Protein AF-A0A923UFB6-F1 (afdb_monomer_lite)

Structure (mmCIF, N/CA/C/O backbone):
data_AF-A0A923UFB6-F1
#
_entry.id   AF-A0A923UFB6-F1
#
loop_
_atom_site.group_PDB
_atom_site.id
_atom_site.type_symbol
_atom_site.label_atom_id
_atom_site.label_alt_id
_atom_site.label_comp_id
_atom_site.label_asym_id
_atom_site.label_entity_id
_atom_site.label_seq_id
_atom_site.pdbx_PDB_ins_code
_atom_site.Cartn_x
_atom_site.Cartn_y
_atom_site.Cartn_z
_atom_site.occupancy
_atom_site.B_iso_or_equiv
_atom_site.auth_seq_id
_atom_site.auth_comp_id
_atom_site.auth_asym_id
_atom_site.auth_atom_id
_atom_site.pdbx_PDB_model_num
ATOM 1 N N . MET A 1 1 ? 34.631 -11.929 -32.323 1.00 37.22 1 MET A N 1
ATOM 2 C CA . MET A 1 1 ? 33.811 -12.902 -31.570 1.00 37.22 1 MET A CA 1
ATOM 3 C C . MET A 1 1 ? 33.354 -12.228 -30.286 1.00 37.22 1 MET A C 1
ATOM 5 O O . MET A 1 1 ? 34.173 -12.003 -29.409 1.00 37.22 1 MET A O 1
ATOM 9 N N . SER A 1 2 ? 32.098 -11.780 -30.233 1.00 37.50 2 SER A N 1
ATOM 10 C CA . SER A 1 2 ? 31.518 -11.141 -29.045 1.00 37.50 2 SER A CA 1
ATOM 11 C C . SER A 1 2 ? 30.783 -12.212 -28.245 1.00 37.50 2 SER A C 1
ATOM 13 O O . SER A 1 2 ? 29.898 -12.886 -28.772 1.00 37.50 2 SER A O 1
ATOM 15 N N . ASN A 1 3 ? 31.220 -12.404 -27.004 1.00 39.47 3 ASN A N 1
ATOM 16 C CA . ASN A 1 3 ? 30.698 -13.381 -26.062 1.00 39.47 3 ASN A CA 1
ATOM 17 C C . ASN A 1 3 ? 29.305 -12.913 -25.605 1.00 39.47 3 ASN A C 1
ATOM 19 O O . ASN A 1 3 ? 29.192 -12.045 -24.740 1.00 39.47 3 ASN A O 1
ATOM 23 N N . LYS A 1 4 ? 28.235 -13.423 -26.229 1.00 40.00 4 LYS A N 1
ATOM 24 C CA . LYS A 1 4 ? 26.869 -13.194 -25.746 1.00 40.00 4 LYS A CA 1
ATOM 25 C C . LYS A 1 4 ? 26.674 -14.042 -24.495 1.00 40.00 4 LYS A C 1
ATOM 27 O O . LYS A 1 4 ? 26.630 -15.265 -24.583 1.00 40.00 4 LYS A O 1
ATOM 32 N N . ALA A 1 5 ? 26.575 -13.383 -23.344 1.00 38.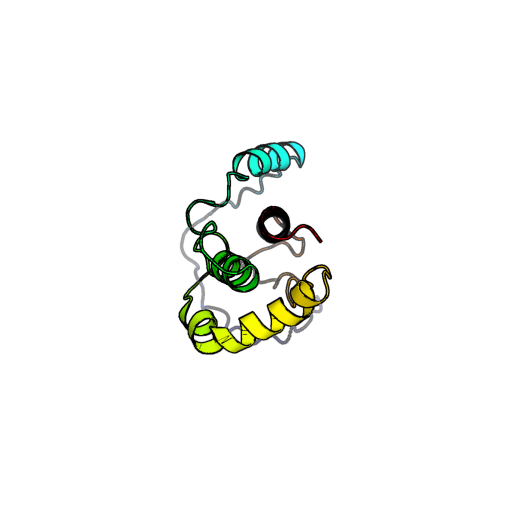78 5 ALA A N 1
ATOM 33 C CA . ALA A 1 5 ? 26.141 -14.015 -22.109 1.00 38.78 5 ALA A CA 1
ATOM 34 C C . ALA A 1 5 ? 24.813 -14.747 -22.365 1.00 38.78 5 ALA A C 1
ATOM 36 O O . ALA A 1 5 ? 23.828 -14.145 -22.796 1.00 38.78 5 ALA A O 1
ATOM 37 N N . SER A 1 6 ? 24.814 -16.060 -22.151 1.00 39.00 6 SER A N 1
ATOM 38 C CA . SER A 1 6 ? 23.633 -16.908 -22.245 1.00 39.00 6 SER A CA 1
ATOM 39 C C . SER A 1 6 ? 22.744 -16.640 -21.033 1.00 39.00 6 SER A C 1
ATOM 41 O O . SER A 1 6 ? 22.925 -17.235 -19.970 1.00 39.00 6 SER A O 1
ATOM 43 N N . TYR A 1 7 ? 21.810 -15.703 -21.163 1.00 44.16 7 TYR A N 1
ATOM 44 C CA . TYR A 1 7 ? 20.783 -15.500 -20.151 1.00 44.16 7 TYR A CA 1
ATOM 45 C C . TYR A 1 7 ? 19.796 -16.674 -20.204 1.00 44.16 7 TYR A C 1
ATOM 47 O O . TYR A 1 7 ? 19.147 -16.907 -21.221 1.00 44.16 7 TYR A O 1
ATOM 55 N N . ILE A 1 8 ? 19.704 -17.429 -19.107 1.00 44.53 8 ILE A N 1
ATOM 56 C CA . ILE A 1 8 ? 18.767 -18.545 -18.929 1.00 44.53 8 ILE A CA 1
ATOM 57 C C . ILE A 1 8 ? 17.381 -17.952 -18.644 1.00 44.53 8 ILE A C 1
ATOM 59 O O . ILE A 1 8 ? 16.979 -17.818 -17.494 1.00 44.53 8 ILE A O 1
ATOM 63 N N . TYR A 1 9 ? 16.650 -17.553 -19.681 1.00 53.56 9 TYR A N 1
ATOM 64 C CA . TYR A 1 9 ? 15.227 -17.240 -19.560 1.00 53.56 9 TYR A CA 1
A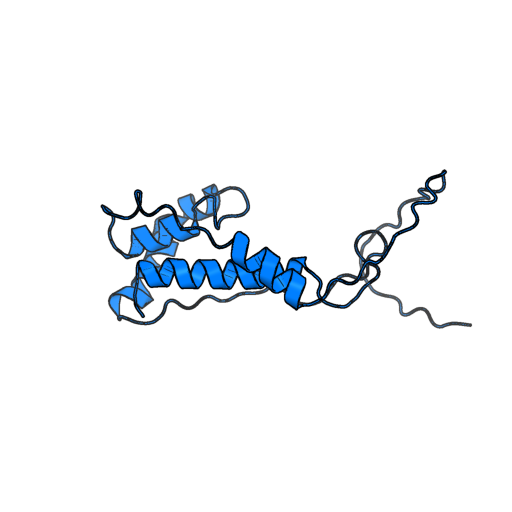TOM 65 C C . TYR A 1 9 ? 14.458 -18.001 -20.635 1.00 53.56 9 TYR A C 1
ATOM 67 O O . TYR A 1 9 ? 14.802 -17.945 -21.812 1.00 53.56 9 TYR A O 1
ATOM 75 N N . GLY A 1 10 ? 13.418 -18.729 -20.223 1.00 43.31 10 GLY A N 1
ATOM 76 C CA . GLY A 1 10 ? 12.574 -19.543 -21.100 1.00 43.31 10 GLY A CA 1
ATOM 77 C C . GLY A 1 10 ? 11.605 -18.704 -21.929 1.00 43.31 10 GLY A C 1
ATOM 78 O O . GLY A 1 10 ? 10.394 -18.847 -21.785 1.00 43.31 10 GLY A O 1
ATOM 79 N N . PHE A 1 11 ? 12.117 -17.804 -22.764 1.00 54.66 11 PHE A N 1
ATOM 80 C CA . PHE A 1 11 ? 11.312 -17.141 -23.780 1.00 54.66 11 PHE A CA 1
ATOM 81 C C . PHE A 1 11 ? 11.560 -17.817 -25.127 1.00 54.66 11 PHE A C 1
ATOM 83 O O . PHE A 1 11 ? 12.706 -18.010 -25.526 1.00 54.66 11 PHE A O 1
ATOM 90 N N . LYS A 1 12 ? 10.488 -18.204 -25.821 1.00 46.91 12 LYS A N 1
ATOM 91 C CA . LYS A 1 12 ? 10.576 -18.639 -27.214 1.00 46.91 12 LYS A CA 1
ATOM 92 C C . LYS A 1 12 ? 10.632 -17.374 -28.061 1.00 46.91 12 LYS A C 1
ATOM 94 O O . LYS A 1 12 ? 9.663 -16.617 -28.060 1.00 46.91 12 LYS A O 1
ATOM 99 N N . ASP A 1 13 ? 11.755 -17.132 -28.730 1.00 50.41 13 ASP A N 1
ATOM 100 C CA . ASP A 1 13 ? 11.857 -16.044 -29.701 1.00 50.41 13 ASP A CA 1
ATOM 101 C C . ASP A 1 13 ? 10.711 -16.178 -30.712 1.00 50.41 13 ASP A C 1
ATOM 103 O O . ASP A 1 13 ? 10.452 -17.261 -31.244 1.00 50.41 13 ASP A O 1
ATOM 107 N N . PHE A 1 14 ? 9.964 -15.095 -30.924 1.00 54.47 14 PHE A N 1
ATOM 108 C CA . PHE A 1 14 ? 8.936 -15.079 -31.956 1.00 54.47 14 PHE A CA 1
ATOM 109 C C . PHE A 1 14 ? 9.619 -15.111 -33.3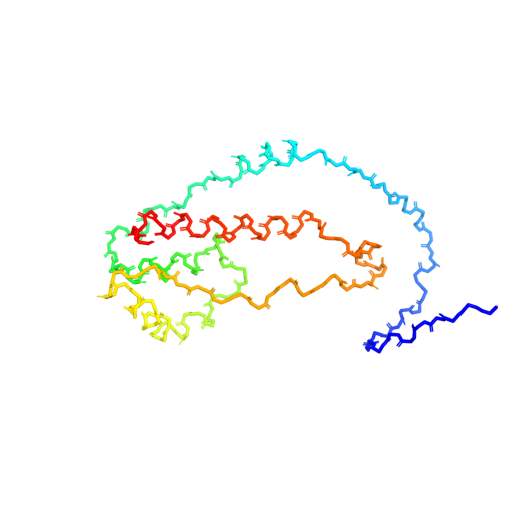24 1.00 54.47 14 PHE A C 1
ATOM 111 O O . PHE A 1 14 ? 10.545 -14.337 -33.573 1.00 54.47 14 PHE A O 1
ATOM 118 N N . GLU A 1 15 ? 9.143 -15.975 -34.218 1.00 51.47 15 GLU A N 1
ATOM 119 C CA . GLU A 1 15 ? 9.527 -15.948 -35.628 1.00 51.47 15 GLU A CA 1
ATOM 120 C C . GLU A 1 15 ? 9.037 -14.626 -36.235 1.00 51.47 15 GLU A C 1
ATOM 122 O O . GLU A 1 15 ? 7.857 -14.444 -36.514 1.00 51.47 15 GLU A O 1
ATOM 127 N N . THR A 1 16 ? 9.967 -13.675 -36.358 1.00 49.88 16 THR A N 1
ATOM 128 C CA . THR A 1 16 ? 9.937 -12.512 -37.259 1.00 49.88 16 THR A CA 1
ATOM 129 C C . THR A 1 16 ? 8.594 -11.775 -37.384 1.00 49.88 16 THR A C 1
ATOM 131 O O . THR A 1 16 ? 7.805 -12.030 -38.288 1.00 49.88 16 THR A O 1
ATOM 134 N N . LEU A 1 17 ? 8.416 -10.710 -36.592 1.00 52.28 17 LEU A N 1
ATOM 135 C CA . LEU A 1 17 ? 7.556 -9.567 -36.955 1.00 52.28 17 LEU A CA 1
ATOM 136 C C . LEU A 1 17 ? 8.277 -8.639 -37.957 1.00 52.28 17 LEU A C 1
ATOM 138 O O . LEU A 1 17 ? 8.260 -7.415 -37.832 1.00 52.28 17 LEU A O 1
ATOM 142 N N . GLU A 1 18 ? 8.949 -9.208 -38.959 1.00 55.50 18 GLU A N 1
ATOM 143 C CA . GLU A 1 18 ? 9.522 -8.428 -40.054 1.00 55.50 18 GLU A CA 1
ATOM 144 C C . GLU A 1 18 ? 8.448 -8.178 -41.115 1.00 55.50 18 GLU A C 1
ATOM 146 O O . GLU A 1 18 ? 8.391 -8.837 -42.145 1.00 55.50 18 GLU A O 1
ATOM 151 N N . SER A 1 19 ? 7.567 -7.206 -40.872 1.00 49.28 19 SER A N 1
ATOM 152 C CA . SER A 1 19 ? 6.994 -6.429 -41.975 1.00 49.28 19 SER A CA 1
ATOM 153 C C . SER A 1 19 ? 6.460 -5.069 -41.505 1.00 49.28 19 SER A C 1
ATOM 155 O O . SER A 1 19 ? 5.423 -4.936 -40.867 1.00 49.28 19 SER A O 1
ATOM 157 N N . ASN A 1 20 ? 7.182 -4.024 -41.915 1.00 46.41 20 ASN A N 1
ATOM 158 C CA . ASN A 1 20 ? 6.648 -2.707 -42.281 1.00 46.41 20 ASN A CA 1
ATOM 159 C C . ASN A 1 20 ? 6.190 -1.689 -41.224 1.00 46.41 20 ASN A C 1
ATOM 161 O O . ASN A 1 20 ? 5.582 -0.692 -41.611 1.00 46.41 20 ASN A O 1
ATOM 165 N N . SER A 1 21 ? 6.577 -1.777 -39.952 1.00 48.75 21 SER A N 1
ATOM 166 C CA . SER A 1 21 ? 6.477 -0.602 -39.068 1.00 48.75 21 SER A CA 1
ATOM 167 C C . SER A 1 21 ? 7.860 -0.066 -38.711 1.00 48.75 21 SER A C 1
ATOM 169 O O . SER A 1 21 ? 8.495 -0.516 -37.761 1.00 48.75 21 SER A O 1
ATOM 171 N N . LYS A 1 22 ? 8.332 0.946 -39.453 1.00 49.81 22 LYS A N 1
ATOM 172 C CA . LYS A 1 22 ? 9.403 1.847 -38.988 1.00 49.81 22 LYS A CA 1
ATOM 173 C C . LYS A 1 22 ? 8.860 2.699 -37.836 1.00 49.81 22 LYS A C 1
ATOM 175 O O . LYS A 1 22 ? 8.690 3.910 -37.971 1.00 49.81 22 LYS A O 1
ATOM 180 N N . THR A 1 23 ? 8.524 2.076 -36.713 1.00 52.91 23 THR A N 1
ATOM 181 C CA . THR A 1 23 ? 8.083 2.783 -35.515 1.00 52.91 23 THR A CA 1
ATOM 182 C C . THR A 1 23 ? 9.327 3.404 -34.908 1.00 52.91 23 THR A C 1
ATOM 184 O O . THR A 1 23 ? 10.111 2.749 -34.228 1.00 52.91 23 THR A O 1
ATOM 187 N N . LYS A 1 24 ? 9.576 4.673 -35.228 1.00 52.16 24 LYS A N 1
ATOM 188 C CA . LYS A 1 24 ? 10.674 5.423 -34.628 1.00 52.16 24 LYS A CA 1
ATOM 189 C C . LYS A 1 24 ? 10.304 5.648 -33.161 1.00 52.16 24 LYS A C 1
ATOM 191 O O . LYS A 1 24 ? 9.473 6.504 -32.869 1.00 52.16 24 LYS A O 1
ATOM 196 N N . ILE A 1 25 ? 10.861 4.847 -32.254 1.00 55.78 25 ILE A N 1
ATOM 197 C CA . ILE A 1 25 ? 10.669 5.029 -30.813 1.00 55.78 25 ILE A CA 1
ATOM 198 C C . ILE A 1 25 ? 11.330 6.361 -30.440 1.00 55.78 25 ILE A C 1
ATOM 200 O O . ILE A 1 25 ? 12.548 6.516 -30.516 1.00 55.78 25 ILE A O 1
ATOM 204 N N . ILE A 1 26 ? 10.519 7.367 -30.109 1.00 59.38 26 ILE A N 1
ATOM 205 C CA . ILE A 1 26 ? 11.006 8.677 -29.670 1.00 59.38 26 ILE A CA 1
ATOM 206 C C . ILE A 1 26 ? 11.120 8.637 -28.148 1.00 59.38 26 ILE A C 1
ATOM 208 O O . ILE A 1 26 ? 10.122 8.758 -27.437 1.00 59.38 26 ILE A O 1
ATOM 212 N N . TYR A 1 27 ? 12.344 8.508 -27.642 1.00 59.03 27 TYR A N 1
ATOM 213 C CA . TYR A 1 27 ? 12.620 8.685 -26.220 1.00 59.03 27 TYR A CA 1
ATOM 214 C C . TYR A 1 27 ? 12.541 10.171 -25.876 1.00 59.03 27 TYR A C 1
ATOM 216 O O . TYR A 1 27 ? 13.384 10.969 -26.282 1.00 59.03 27 TYR A O 1
ATOM 224 N N . LYS A 1 28 ? 11.507 10.557 -25.127 1.00 67.69 28 LYS A N 1
ATOM 225 C CA . LYS A 1 28 ? 11.375 11.909 -24.582 1.00 67.69 28 LYS A CA 1
ATOM 226 C C . LYS A 1 28 ? 11.662 11.867 -23.091 1.00 67.69 28 LYS A C 1
ATOM 228 O O . LYS A 1 28 ? 10.851 11.362 -22.319 1.00 67.69 28 LYS A O 1
ATOM 233 N N . SER A 1 29 ? 12.798 12.420 -22.682 1.00 67.75 29 SER A N 1
ATOM 234 C CA . SER A 1 29 ? 13.057 12.661 -21.267 1.00 67.75 29 SER A CA 1
ATOM 235 C C . SER A 1 29 ? 12.126 13.768 -20.764 1.00 67.75 29 SER A C 1
ATOM 237 O O . SER A 1 29 ? 11.886 14.781 -21.428 1.00 67.75 29 SER A O 1
ATOM 239 N N . ILE A 1 30 ? 11.546 13.554 -19.588 1.00 73.69 30 ILE A N 1
ATOM 240 C CA . ILE A 1 30 ? 10.764 14.561 -18.872 1.00 73.69 30 ILE A CA 1
ATOM 241 C C . ILE A 1 30 ? 11.537 14.966 -17.625 1.00 73.69 30 ILE A C 1
ATOM 243 O O . ILE A 1 30 ? 12.135 14.122 -16.960 1.00 73.69 30 ILE A O 1
ATOM 247 N N . SER A 1 31 ? 11.543 16.260 -17.307 1.00 81.06 31 SER A N 1
ATOM 248 C CA . SER A 1 31 ? 12.170 16.726 -16.074 1.00 81.06 31 SER A CA 1
ATOM 249 C C . SER A 1 31 ? 11.390 16.236 -14.857 1.00 81.06 31 SER A C 1
ATOM 251 O O . SER A 1 31 ? 10.160 16.107 -14.887 1.00 81.06 31 SER A O 1
ATOM 253 N N . PHE A 1 32 ? 12.104 16.019 -13.756 1.00 77.75 32 PHE A N 1
ATOM 254 C CA . PHE A 1 32 ? 11.500 15.587 -12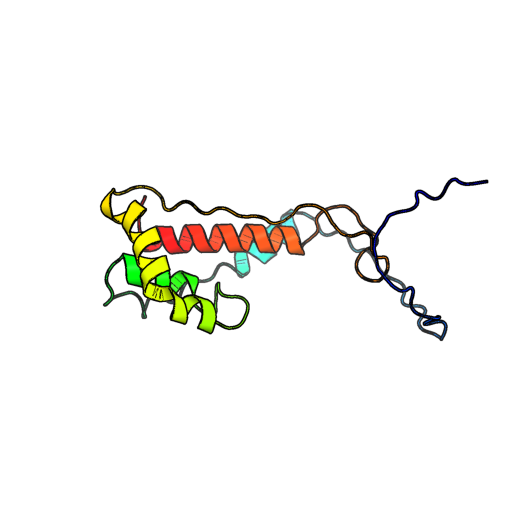.500 1.00 77.75 32 PHE A CA 1
ATOM 255 C C . PHE A 1 32 ? 10.449 16.585 -11.984 1.00 77.75 32 PHE A C 1
ATOM 257 O O . PHE A 1 32 ? 9.418 16.181 -11.455 1.00 77.75 32 PHE A O 1
ATOM 264 N N . ASP A 1 33 ? 10.622 17.887 -12.232 1.00 85.00 33 ASP A N 1
ATOM 265 C CA . ASP A 1 33 ? 9.618 18.900 -11.877 1.00 85.00 33 ASP A CA 1
ATOM 266 C C . ASP A 1 33 ? 8.305 18.738 -12.645 1.00 85.00 33 ASP A C 1
ATOM 268 O O . ASP A 1 33 ? 7.223 18.987 -12.107 1.00 85.00 33 ASP A O 1
ATOM 272 N N . LYS A 1 34 ? 8.371 18.290 -13.903 1.00 81.69 34 LYS A N 1
ATOM 273 C CA . LYS A 1 34 ? 7.171 17.988 -14.685 1.00 81.69 34 LYS A CA 1
ATOM 274 C C . LYS A 1 34 ? 6.453 16.759 -14.129 1.00 81.69 34 LYS A C 1
ATOM 276 O O . LYS A 1 34 ? 5.227 16.771 -14.052 1.00 81.69 34 LYS A O 1
ATOM 281 N N . VAL A 1 35 ? 7.207 15.752 -13.683 1.00 78.00 35 VAL A N 1
ATOM 282 C CA . VAL A 1 35 ? 6.664 14.583 -12.975 1.00 78.00 35 VAL A CA 1
ATOM 283 C C . VAL A 1 35 ? 5.992 15.016 -11.672 1.00 78.00 35 VAL A C 1
ATOM 285 O O . VAL A 1 35 ? 4.819 14.717 -11.483 1.00 78.00 35 VAL A O 1
ATOM 288 N N . LYS A 1 36 ? 6.659 15.812 -10.825 1.00 79.50 36 LYS A N 1
ATOM 289 C CA . LYS A 1 36 ? 6.071 16.346 -9.580 1.00 79.50 36 LYS A CA 1
ATOM 290 C C . LYS A 1 36 ? 4.735 17.048 -9.823 1.00 79.50 36 LYS A C 1
ATOM 292 O O . LYS A 1 36 ? 3.768 16.786 -9.115 1.00 79.50 36 LYS A O 1
ATOM 297 N N . LYS A 1 37 ? 4.661 17.907 -10.846 1.00 81.88 37 LYS A N 1
ATOM 298 C CA . LYS A 1 37 ? 3.425 18.620 -11.213 1.00 81.88 37 LYS A CA 1
ATOM 299 C C . LYS A 1 37 ? 2.303 17.682 -11.663 1.00 81.88 37 LYS A C 1
ATOM 301 O O . LYS A 1 37 ? 1.143 17.974 -11.391 1.00 81.88 37 LYS A O 1
ATOM 306 N N . LEU A 1 38 ? 2.626 16.590 -12.358 1.00 75.62 38 LEU A N 1
ATOM 307 C CA . LEU A 1 38 ? 1.643 15.575 -12.752 1.00 75.62 38 LEU A CA 1
ATOM 308 C C . LEU A 1 38 ? 1.143 14.794 -11.534 1.00 75.62 38 LEU A C 1
ATOM 310 O O . LEU A 1 38 ? -0.063 14.674 -11.349 1.00 75.62 38 LEU A O 1
ATOM 314 N N . LEU A 1 39 ? 2.058 14.346 -10.672 1.00 72.44 39 LEU A N 1
ATOM 315 C CA . LEU A 1 39 ? 1.723 13.584 -9.467 1.00 72.44 39 LEU A CA 1
ATOM 316 C C . LEU A 1 39 ? 0.910 14.402 -8.455 1.00 72.44 39 LEU A C 1
ATOM 318 O O . LEU A 1 39 ? 0.039 13.861 -7.784 1.00 72.44 39 LEU A O 1
ATOM 322 N N . ALA A 1 40 ? 1.149 15.712 -8.357 1.00 72.62 40 ALA A N 1
ATOM 323 C CA . ALA A 1 40 ? 0.372 16.590 -7.482 1.00 72.62 40 ALA A CA 1
ATOM 324 C C . ALA A 1 40 ? -1.115 16.676 -7.879 1.00 72.62 40 ALA A C 1
ATOM 326 O O . ALA A 1 40 ? -1.955 16.943 -7.027 1.00 72.62 40 ALA A O 1
ATOM 327 N N . LYS A 1 41 ? -1.453 16.439 -9.156 1.00 67.19 41 LYS A N 1
ATOM 328 C CA . LYS A 1 41 ? -2.837 16.493 -9.656 1.00 67.19 41 LYS A CA 1
ATOM 329 C C . LYS A 1 41 ? -3.621 15.200 -9.444 1.00 67.19 41 LYS A C 1
ATOM 331 O O . LYS A 1 41 ? -4.842 15.240 -9.486 1.00 67.19 41 LYS A O 1
ATOM 336 N N . THR A 1 42 ? -2.943 14.071 -9.251 1.00 62.53 42 THR A N 1
ATOM 337 C CA . THR A 1 42 ? -3.580 12.749 -9.109 1.00 62.53 42 THR A CA 1
ATOM 338 C C . THR A 1 42 ? -3.808 12.347 -7.650 1.00 62.53 42 THR A C 1
ATOM 340 O O . THR A 1 42 ? -4.418 11.316 -7.382 1.00 62.53 42 THR A O 1
ATOM 343 N N . CYS A 1 43 ? -3.350 13.161 -6.695 1.00 52.41 43 CYS A N 1
ATOM 344 C CA . CYS A 1 43 ? -3.630 13.006 -5.271 1.00 52.41 43 CYS A CA 1
ATOM 345 C C . CYS A 1 43 ? -4.991 13.622 -4.912 1.00 52.41 43 CYS A C 1
ATOM 347 O O . CYS A 1 43 ? -5.048 14.657 -4.254 1.00 52.41 43 CYS A O 1
ATOM 349 N N . THR A 1 44 ? -6.091 13.000 -5.326 1.00 53.81 44 THR A N 1
ATOM 350 C CA . THR A 1 44 ? -7.426 13.383 -4.844 1.00 53.81 44 THR A CA 1
ATOM 351 C C . THR A 1 44 ? -8.056 12.257 -4.044 1.00 53.81 44 THR A C 1
ATOM 353 O O . THR A 1 44 ? -8.292 11.186 -4.582 1.00 53.81 44 THR A O 1
ATOM 356 N N . TYR A 1 45 ? -8.256 12.582 -2.763 1.00 56.28 45 TYR A N 1
ATOM 357 C CA . TYR A 1 45 ? -9.217 12.093 -1.772 1.00 56.28 45 TYR A CA 1
ATOM 358 C C . TYR A 1 45 ? -9.725 10.650 -1.893 1.00 56.28 45 TYR A C 1
ATOM 360 O O . TYR A 1 45 ? -10.509 10.324 -2.780 1.00 56.28 45 TYR A O 1
ATOM 368 N N . VAL A 1 46 ? -9.396 9.849 -0.878 1.00 57.47 46 VAL A N 1
ATOM 369 C CA . VAL A 1 46 ? -10.119 8.612 -0.578 1.00 57.47 46 VAL A CA 1
ATOM 370 C C . VAL A 1 46 ? -11.550 8.971 -0.211 1.00 57.47 46 VAL A C 1
ATOM 372 O O . VAL A 1 46 ? -11.777 9.806 0.665 1.00 57.47 46 VAL A O 1
ATOM 375 N N . ASN A 1 47 ? -12.514 8.352 -0.888 1.00 57.19 47 ASN A N 1
ATOM 376 C CA . ASN A 1 47 ? -13.929 8.607 -0.659 1.00 57.19 47 ASN A CA 1
ATOM 377 C C . ASN A 1 47 ? -14.325 8.161 0.765 1.00 57.19 47 ASN A C 1
ATOM 379 O O . ASN A 1 47 ? -14.507 6.975 1.044 1.00 57.19 47 ASN A O 1
ATOM 383 N N . SER A 1 48 ? -14.388 9.124 1.689 1.00 54.56 48 SER A N 1
ATOM 384 C CA . SER A 1 48 ? -14.505 8.897 3.133 1.00 54.56 48 SER A CA 1
ATOM 385 C C . SER A 1 48 ? -15.897 8.444 3.576 1.00 54.56 48 SER A C 1
ATOM 387 O O . SER A 1 48 ? -16.051 7.939 4.687 1.00 54.56 48 SER A O 1
ATOM 389 N N . GLU A 1 49 ? -16.910 8.584 2.718 1.00 56.09 49 GLU A N 1
ATOM 390 C CA . GLU A 1 49 ? -18.315 8.346 3.068 1.00 56.09 49 GLU A CA 1
ATOM 391 C C . GLU A 1 49 ? -18.597 6.894 3.497 1.00 56.09 49 GLU A C 1
ATOM 393 O O . GLU A 1 49 ? -19.417 6.661 4.386 1.00 56.09 49 GLU A O 1
ATOM 398 N N . LEU A 1 50 ? -17.854 5.919 2.959 1.00 51.94 50 LEU A N 1
ATOM 399 C CA . LEU A 1 50 ? -17.993 4.497 3.307 1.00 51.94 50 LEU A CA 1
ATOM 400 C C . LEU A 1 50 ? -17.341 4.113 4.648 1.00 51.94 50 LEU A C 1
ATOM 402 O O . LEU A 1 50 ? -17.598 3.032 5.172 1.00 51.94 50 LEU A O 1
ATOM 406 N N . LEU A 1 51 ? -16.519 4.984 5.242 1.00 58.94 51 LEU A N 1
ATOM 407 C CA . LEU A 1 51 ? -15.682 4.641 6.397 1.00 58.94 51 LEU A CA 1
ATOM 408 C C . LEU A 1 51 ? -16.286 5.068 7.741 1.00 58.94 51 LEU A C 1
ATOM 410 O O . LEU A 1 51 ? -15.708 4.782 8.787 1.00 58.94 51 LEU A O 1
ATOM 414 N N . HIS A 1 52 ? -17.425 5.760 7.782 1.00 56.12 52 HIS A N 1
ATOM 415 C CA . HIS A 1 52 ? -17.898 6.375 9.031 1.00 56.12 52 HIS A CA 1
ATOM 416 C C . HIS A 1 52 ? -18.586 5.414 10.015 1.00 56.12 52 HIS A C 1
ATOM 418 O O . HIS A 1 52 ? -18.603 5.712 11.207 1.00 56.12 52 HIS A O 1
ATOM 424 N N . LYS A 1 53 ? -19.092 4.257 9.564 1.00 58.47 53 LYS A N 1
ATOM 425 C CA . LYS A 1 53 ? -19.905 3.342 10.399 1.00 58.47 53 LYS A CA 1
ATOM 426 C C . LYS A 1 53 ? -19.207 2.054 10.841 1.00 58.47 53 LYS A C 1
ATOM 428 O O . LYS A 1 53 ? -19.759 1.316 11.647 1.00 58.47 53 LYS A O 1
ATOM 433 N N . GLU A 1 54 ? -18.011 1.792 10.332 1.00 69.31 54 GLU A N 1
ATOM 434 C CA . GLU A 1 54 ? -17.320 0.516 10.529 1.00 69.31 54 GLU A CA 1
ATOM 435 C C . GLU A 1 54 ? -16.331 0.544 11.701 1.00 69.31 54 GLU A C 1
ATOM 437 O O . GLU A 1 54 ? -15.854 1.602 12.112 1.00 69.31 54 GLU A O 1
ATOM 442 N N . ILE A 1 55 ? -15.986 -0.625 12.242 1.00 85.69 55 ILE A N 1
ATOM 443 C CA . ILE A 1 55 ? -14.911 -0.754 13.241 1.00 85.69 55 ILE A CA 1
ATOM 444 C C . ILE A 1 55 ? -13.568 -0.450 12.560 1.00 85.69 55 ILE A C 1
ATOM 446 O O . ILE A 1 55 ? -13.387 -0.773 11.387 1.00 85.69 55 ILE A O 1
ATOM 450 N N . LEU A 1 56 ? -12.617 0.157 13.284 1.00 88.88 56 LEU A N 1
ATOM 451 C CA . LEU A 1 56 ? -11.310 0.598 12.770 1.00 88.88 56 LEU A CA 1
ATOM 452 C C . LEU A 1 56 ? -10.639 -0.417 11.827 1.00 88.88 56 LEU A C 1
ATOM 454 O O . LEU A 1 56 ? -10.264 -0.065 10.711 1.00 88.88 56 LEU A O 1
ATOM 458 N N . ASN A 1 57 ? -10.545 -1.683 12.235 1.00 90.31 57 ASN A N 1
ATOM 459 C CA . ASN A 1 57 ? -9.888 -2.722 11.437 1.00 90.31 57 ASN A CA 1
ATOM 460 C C . ASN A 1 57 ? -10.622 -2.974 10.117 1.00 90.31 57 ASN A C 1
ATOM 462 O O . ASN A 1 57 ? -9.993 -3.135 9.073 1.00 90.31 57 ASN A O 1
ATOM 466 N N . ASN A 1 58 ? -11.957 -2.951 10.152 1.00 90.38 58 ASN A N 1
ATOM 467 C CA . ASN A 1 58 ? -12.776 -3.117 8.960 1.00 90.38 58 ASN A CA 1
ATOM 468 C C . ASN A 1 58 ? -12.664 -1.894 8.039 1.00 90.38 58 ASN A C 1
ATOM 470 O O . ASN A 1 58 ? -12.616 -2.067 6.829 1.00 90.38 58 ASN A O 1
ATOM 474 N N . LYS A 1 59 ? -12.505 -0.676 8.577 1.00 90.25 59 LYS A N 1
ATOM 475 C CA . LYS A 1 59 ? -12.197 0.518 7.766 1.00 90.25 59 LYS A CA 1
ATOM 476 C C . LYS A 1 59 ? -10.886 0.358 6.997 1.00 90.25 59 LYS A C 1
ATOM 478 O O . LYS A 1 59 ? -10.849 0.620 5.799 1.00 90.25 59 LYS A O 1
ATOM 483 N N . VAL A 1 60 ? -9.825 -0.087 7.675 1.00 91.81 60 VAL A N 1
ATOM 484 C CA . VAL A 1 60 ? -8.519 -0.322 7.040 1.00 91.81 60 VAL A CA 1
ATOM 485 C C . VAL A 1 60 ? -8.616 -1.434 5.992 1.00 91.81 60 VAL A C 1
ATOM 487 O O . VAL A 1 60 ? -8.121 -1.267 4.882 1.00 91.81 60 VAL A O 1
ATOM 490 N N . PHE A 1 61 ? -9.298 -2.539 6.300 1.00 92.94 61 PHE A N 1
ATOM 491 C CA . PHE A 1 61 ? -9.511 -3.624 5.341 1.00 92.94 61 PHE A CA 1
ATOM 492 C C . PHE A 1 61 ? -10.285 -3.159 4.098 1.00 92.94 61 PHE A C 1
ATOM 494 O O . PHE A 1 61 ? -9.833 -3.380 2.978 1.00 92.94 61 PHE A O 1
ATOM 501 N N . LEU A 1 62 ? -11.411 -2.462 4.283 1.00 90.25 62 LEU A N 1
ATOM 502 C CA . LEU A 1 62 ? -12.226 -1.924 3.189 1.00 90.25 62 LEU A CA 1
ATOM 503 C C . LEU A 1 62 ? -11.451 -0.920 2.328 1.00 90.25 62 LEU A C 1
ATOM 505 O O . LEU A 1 62 ? -11.621 -0.902 1.112 1.00 90.25 62 LEU A O 1
ATOM 509 N N . LEU A 1 63 ? -10.570 -0.122 2.937 1.00 90.12 63 LEU A N 1
ATOM 510 C CA . LEU A 1 63 ? -9.665 0.758 2.206 1.00 90.12 63 LEU A CA 1
ATOM 511 C C . LEU A 1 63 ? -8.717 -0.038 1.296 1.00 90.12 63 LEU A C 1
ATOM 513 O O . LEU A 1 63 ? -8.588 0.300 0.119 1.00 90.12 63 LEU A O 1
ATOM 517 N N . LEU A 1 64 ? -8.090 -1.100 1.816 1.00 90.75 64 LEU A N 1
ATOM 518 C CA . LEU A 1 64 ? -7.144 -1.934 1.062 1.00 90.75 64 LEU A CA 1
ATOM 519 C C . LEU A 1 64 ? -7.792 -2.603 -0.156 1.00 90.75 64 LEU A C 1
ATOM 521 O O . LEU A 1 64 ? -7.145 -2.728 -1.194 1.00 90.75 64 LEU A O 1
ATOM 525 N N . ILE A 1 65 ? -9.061 -3.003 -0.043 1.00 90.94 65 ILE A N 1
ATOM 526 C CA . ILE A 1 65 ? -9.801 -3.656 -1.134 1.00 90.94 65 ILE A CA 1
ATOM 527 C C . ILE A 1 65 ? -10.614 -2.685 -1.998 1.00 90.94 65 ILE A C 1
ATOM 529 O O . ILE A 1 65 ? -11.325 -3.113 -2.906 1.00 90.94 65 ILE A O 1
ATOM 533 N N . SER A 1 66 ? -10.550 -1.383 -1.719 1.00 88.00 66 SER A N 1
ATOM 534 C CA . SER A 1 66 ? -11.244 -0.389 -2.532 1.00 88.00 66 SER A CA 1
ATOM 535 C C . SER A 1 66 ? -10.671 -0.361 -3.950 1.00 88.00 66 SER A C 1
ATOM 537 O O . SER A 1 66 ? -9.476 -0.579 -4.156 1.00 88.00 66 SER A O 1
ATOM 539 N N . SER A 1 67 ? -11.506 -0.025 -4.934 1.00 85.25 67 SER A N 1
ATOM 540 C CA . SER A 1 67 ? -11.107 0.052 -6.349 1.00 85.25 67 SER A CA 1
ATOM 541 C C . SER A 1 67 ? -9.983 1.056 -6.629 1.00 85.25 67 SER A C 1
ATOM 543 O O . SER A 1 67 ? -9.415 1.058 -7.715 1.00 85.25 67 SER A O 1
ATOM 545 N N . GLU A 1 68 ? -9.681 1.943 -5.678 1.00 85.19 68 GLU A N 1
ATOM 546 C CA . GLU A 1 68 ? -8.583 2.901 -5.781 1.00 85.19 68 GLU A CA 1
ATOM 547 C C . GLU A 1 68 ? -7.213 2.261 -5.514 1.00 85.19 68 GLU A C 1
ATOM 549 O O . GLU A 1 68 ? -6.216 2.714 -6.078 1.00 85.19 68 GLU A O 1
ATOM 554 N N . PHE A 1 69 ? -7.153 1.215 -4.682 1.00 87.38 69 PHE A N 1
ATOM 555 C CA . PHE A 1 69 ? -5.907 0.548 -4.286 1.00 87.38 69 PHE A CA 1
ATOM 556 C C . PHE A 1 69 ? -5.800 -0.885 -4.798 1.00 87.38 69 PHE A C 1
ATOM 558 O O . PHE A 1 69 ? -4.707 -1.321 -5.167 1.00 87.38 69 PHE A O 1
ATOM 565 N N . LEU A 1 70 ? -6.916 -1.605 -4.863 1.00 86.62 70 LEU A N 1
ATOM 566 C CA . LEU A 1 70 ? -6.940 -2.966 -5.358 1.00 86.62 70 LEU A CA 1
ATOM 567 C C . LEU A 1 70 ? -6.809 -2.974 -6.884 1.00 86.62 70 LEU A C 1
ATOM 569 O O . LEU A 1 70 ? -7.667 -2.481 -7.613 1.00 86.62 70 LEU A O 1
ATOM 573 N N . SER A 1 71 ? -5.725 -3.580 -7.366 1.00 81.62 71 SER A N 1
ATOM 574 C CA . SER A 1 71 ? -5.539 -3.886 -8.783 1.00 81.62 71 SER A CA 1
ATOM 575 C C . SER A 1 71 ? -5.921 -5.338 -9.038 1.00 81.62 71 SER A C 1
ATOM 577 O O . SER A 1 71 ? -5.176 -6.246 -8.678 1.00 81.62 71 SER A O 1
ATOM 579 N N . GLY A 1 72 ? -7.075 -5.552 -9.666 1.00 83.00 72 GLY A N 1
ATOM 580 C CA . GLY A 1 72 ? -7.581 -6.881 -9.998 1.00 83.00 72 GLY A CA 1
ATOM 581 C C . GLY A 1 72 ? -8.825 -7.260 -9.204 1.00 83.00 72 GLY A C 1
ATOM 582 O O . GLY A 1 72 ? -9.564 -6.403 -8.724 1.00 83.00 72 GLY A O 1
ATOM 583 N N . ALA A 1 73 ? -9.072 -8.560 -9.138 1.00 84.19 73 ALA A N 1
ATOM 584 C CA . ALA A 1 73 ? -10.294 -9.130 -8.604 1.00 84.19 73 ALA A CA 1
ATOM 585 C C . ALA A 1 73 ? -10.181 -9.286 -7.066 1.00 84.19 73 ALA A C 1
ATOM 587 O O . ALA A 1 73 ? -9.140 -9.701 -6.547 1.00 84.19 73 ALA A O 1
ATOM 588 N N . GLY A 1 74 ? -11.202 -8.845 -6.324 1.00 85.44 74 GLY A N 1
ATOM 589 C CA . GLY A 1 74 ? -11.171 -8.723 -4.856 1.00 85.44 74 GLY A CA 1
ATOM 590 C C . GLY A 1 74 ? -11.569 -9.980 -4.092 1.00 85.44 74 GLY A C 1
ATOM 591 O O . GLY A 1 74 ? -11.495 -9.993 -2.865 1.00 85.44 74 GLY A O 1
ATOM 592 N N . GLU A 1 75 ? -11.970 -11.031 -4.802 1.00 91.38 75 GLU A N 1
ATOM 593 C CA . GLU A 1 75 ? -12.504 -12.278 -4.257 1.00 91.38 75 GLU A CA 1
ATOM 594 C C . GLU A 1 75 ? -11.506 -12.903 -3.289 1.00 91.38 75 GLU A C 1
ATOM 596 O O . GLU A 1 75 ? -11.861 -13.184 -2.155 1.00 91.38 75 GLU A O 1
ATOM 601 N N . PHE A 1 76 ? -10.221 -12.978 -3.652 1.00 87.88 76 PHE A N 1
ATOM 602 C CA . PHE A 1 76 ? -9.205 -13.550 -2.764 1.00 87.88 76 PHE A CA 1
ATOM 603 C C . PHE A 1 76 ? -9.099 -12.814 -1.417 1.00 87.88 76 PHE A C 1
ATOM 605 O O . PHE A 1 76 ? -8.955 -13.444 -0.367 1.00 87.88 76 PHE A O 1
ATOM 612 N N . ALA A 1 77 ? -9.162 -11.479 -1.435 1.00 88.44 77 ALA A N 1
ATOM 613 C CA . ALA A 1 77 ? -9.095 -10.676 -0.218 1.00 88.44 77 ALA A CA 1
ATOM 614 C C . ALA A 1 77 ? -10.369 -10.829 0.627 1.00 88.44 77 ALA A C 1
ATOM 616 O O . ALA A 1 77 ? -10.284 -10.882 1.853 1.00 88.44 77 ALA A O 1
ATOM 617 N N . LEU A 1 78 ? -11.531 -10.930 -0.023 1.00 91.12 78 LEU A N 1
ATOM 618 C CA . LEU A 1 78 ? -12.826 -11.138 0.624 1.00 91.12 78 LEU A CA 1
ATOM 619 C C . LEU A 1 78 ? -12.952 -12.542 1.231 1.00 91.12 78 LEU A C 1
ATOM 621 O O . LEU A 1 78 ? -13.358 -12.661 2.385 1.00 91.12 78 LEU A O 1
ATOM 625 N N . ASP A 1 79 ? -12.525 -13.578 0.510 1.00 94.62 79 ASP A N 1
ATOM 626 C CA . ASP A 1 79 ? -12.549 -14.979 0.949 1.00 94.62 79 ASP A CA 1
ATOM 627 C C . ASP A 1 79 ? -11.677 -15.208 2.192 1.00 94.62 79 ASP A C 1
ATOM 629 O O . ASP A 1 79 ? -11.963 -16.068 3.021 1.00 94.62 79 ASP A O 1
ATOM 633 N N . HIS A 1 80 ? -10.629 -14.395 2.357 1.00 94.56 80 HIS A N 1
ATOM 634 C CA . HIS A 1 80 ? -9.709 -14.446 3.495 1.00 94.56 80 HIS A CA 1
ATOM 635 C C . HIS A 1 80 ? -9.877 -13.252 4.446 1.00 94.56 80 HIS A C 1
ATOM 637 O O . HIS A 1 80 ? -8.951 -12.912 5.187 1.00 94.56 80 HIS A O 1
ATOM 643 N N . LYS A 1 81 ? -11.045 -12.595 4.449 1.00 94.25 81 LYS A N 1
ATOM 644 C CA . LYS A 1 81 ? -11.295 -11.373 5.229 1.00 94.25 81 LYS A CA 1
ATOM 645 C C . LYS A 1 81 ? -10.908 -11.506 6.704 1.00 94.25 81 LYS A C 1
ATOM 647 O O . LYS A 1 81 ? -10.207 -10.640 7.223 1.00 94.25 81 LYS A O 1
ATOM 652 N N . ASP A 1 82 ? -11.313 -12.586 7.369 1.00 95.44 82 ASP A N 1
ATOM 653 C CA . ASP A 1 82 ? -11.041 -12.784 8.800 1.00 95.44 82 ASP A CA 1
ATOM 654 C C . ASP A 1 82 ? -9.543 -12.899 9.098 1.00 95.44 82 ASP A C 1
ATOM 656 O O . ASP A 1 82 ? -9.054 -12.372 10.101 1.00 95.44 82 ASP A O 1
ATOM 660 N N . TYR A 1 83 ? -8.792 -13.536 8.194 1.00 96.19 83 TYR A N 1
ATOM 661 C CA . TYR A 1 83 ? -7.339 -13.599 8.287 1.00 96.19 83 TYR A CA 1
ATOM 662 C C . TYR A 1 83 ? -6.734 -12.192 8.224 1.00 96.19 83 TYR A C 1
ATOM 664 O O . TYR A 1 83 ? -5.947 -11.829 9.099 1.00 96.19 83 TYR A O 1
ATOM 672 N N . TRP A 1 84 ? -7.137 -11.376 7.245 1.00 95.19 84 TRP A N 1
ATOM 673 C CA . TRP A 1 84 ? -6.627 -10.011 7.089 1.00 95.19 84 TRP A CA 1
ATOM 674 C C . TRP A 1 84 ? -7.006 -9.104 8.257 1.00 95.19 84 TRP A C 1
ATOM 676 O O . TRP A 1 84 ? -6.154 -8.376 8.766 1.00 95.19 84 TRP A O 1
ATOM 686 N N . LEU A 1 85 ? -8.250 -9.187 8.732 1.00 95.56 85 LEU A N 1
ATOM 687 C CA . LEU A 1 85 ? -8.699 -8.437 9.902 1.00 95.56 85 LEU A CA 1
ATOM 688 C C . LEU A 1 85 ? -7.881 -8.786 11.143 1.00 95.56 85 LEU A C 1
ATOM 690 O O . LEU A 1 85 ? -7.530 -7.877 11.887 1.00 95.56 85 LEU A O 1
ATOM 694 N N . LYS A 1 86 ? -7.517 -10.059 11.340 1.00 96.50 86 LYS A N 1
ATOM 695 C CA . LYS A 1 86 ? -6.646 -10.480 12.445 1.00 96.50 86 LYS A CA 1
ATOM 696 C C . LYS A 1 86 ? -5.231 -9.902 12.333 1.00 96.50 86 LYS A C 1
ATOM 698 O O . LYS A 1 86 ? -4.657 -9.516 13.349 1.00 96.50 86 LYS A O 1
ATOM 703 N N . GLN A 1 87 ? -4.668 -9.822 11.123 1.00 96.69 87 GLN A N 1
ATOM 704 C CA . GLN A 1 87 ? -3.358 -9.188 10.915 1.00 96.69 87 GLN A CA 1
ATOM 705 C C . GLN A 1 87 ? -3.412 -7.686 11.211 1.00 96.69 87 GLN A C 1
ATOM 707 O O . GLN A 1 87 ? 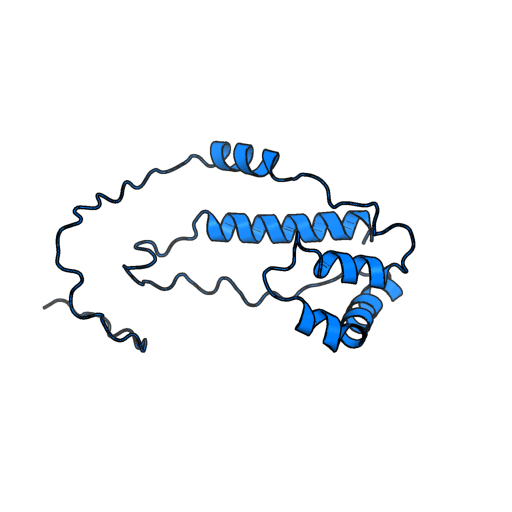-2.537 -7.166 11.894 1.00 96.69 87 GLN A O 1
ATOM 712 N N . ILE A 1 88 ? -4.459 -6.994 10.753 1.00 96.25 88 ILE A N 1
ATOM 713 C CA . ILE A 1 88 ? -4.664 -5.567 11.040 1.00 96.25 88 ILE A CA 1
ATOM 714 C C . ILE A 1 88 ? -4.849 -5.352 12.548 1.00 96.25 88 ILE A C 1
ATOM 716 O O . ILE A 1 88 ? -4.196 -4.486 13.131 1.00 96.25 88 ILE A O 1
ATOM 720 N N . ASP A 1 89 ? -5.685 -6.178 13.182 1.00 96.06 89 ASP A N 1
ATOM 721 C CA . ASP A 1 89 ? -5.981 -6.113 14.614 1.00 96.06 89 ASP A CA 1
ATOM 722 C C . ASP A 1 89 ? -4.729 -6.245 15.479 1.00 96.06 89 ASP A C 1
ATOM 724 O O . ASP A 1 89 ? -4.591 -5.556 16.489 1.00 96.06 89 ASP A O 1
ATOM 728 N N . TYR A 1 90 ? -3.768 -7.079 15.069 1.00 96.69 90 TYR A N 1
ATOM 729 C CA . TYR A 1 90 ? -2.506 -7.225 15.788 1.00 96.69 90 TYR A CA 1
ATOM 730 C C . TYR A 1 90 ? -1.793 -5.881 16.013 1.00 96.69 90 TYR A C 1
ATOM 732 O O . TYR A 1 90 ? -1.230 -5.679 17.095 1.00 96.69 90 TYR A O 1
ATOM 740 N N . PHE A 1 91 ? -1.821 -4.980 15.026 1.00 97.25 91 PHE A N 1
ATOM 741 C CA . PHE A 1 91 ? -1.199 -3.658 15.107 1.00 97.25 91 PHE A CA 1
ATOM 742 C C . PHE A 1 91 ? -2.116 -2.641 15.788 1.00 97.25 91 PHE A C 1
ATOM 744 O O . PHE A 1 91 ? -1.688 -1.953 16.718 1.00 97.25 91 PHE A O 1
ATOM 751 N N . THR A 1 92 ? -3.383 -2.571 15.374 1.00 95.31 92 THR A N 1
ATOM 752 C CA . THR A 1 92 ? -4.327 -1.556 15.865 1.00 95.31 92 THR A CA 1
ATOM 753 C C . THR A 1 92 ? -4.671 -1.742 17.342 1.00 95.31 92 THR A C 1
ATOM 755 O O . THR A 1 92 ? -4.716 -0.757 18.077 1.00 95.31 92 THR A O 1
ATOM 758 N N . SER A 1 93 ? -4.816 -2.984 17.823 1.00 95.31 93 SER A N 1
ATOM 759 C CA . SER A 1 93 ? -5.052 -3.288 19.247 1.00 95.31 93 SER A CA 1
ATOM 760 C C . SER A 1 93 ? -3.895 -2.860 20.157 1.00 95.31 93 SER A C 1
ATOM 762 O O . SER A 1 93 ? -4.102 -2.595 21.340 1.00 95.31 93 SER A O 1
ATOM 764 N N . LYS A 1 94 ? -2.678 -2.762 19.608 1.00 96.81 94 LYS A N 1
ATOM 765 C CA . LYS A 1 94 ? -1.464 -2.327 20.317 1.00 96.81 94 LYS A CA 1
ATOM 766 C C . LYS A 1 94 ? -1.102 -0.867 20.050 1.00 96.81 94 LYS A C 1
ATOM 768 O O . LYS A 1 94 ? -0.076 -0.409 20.546 1.00 96.81 94 LYS A O 1
ATOM 773 N N . ASN A 1 95 ? -1.913 -0.146 19.272 1.00 95.88 95 ASN A N 1
ATOM 774 C CA . ASN A 1 95 ? -1.615 1.212 18.823 1.00 95.88 95 ASN A CA 1
ATOM 775 C C . ASN A 1 95 ? -0.233 1.320 18.131 1.00 95.88 95 ASN A C 1
ATOM 777 O O . ASN A 1 95 ? 0.509 2.281 18.340 1.00 95.88 95 ASN A O 1
ATOM 781 N N . LEU A 1 96 ? 0.131 0.301 17.343 1.00 96.81 96 LEU A N 1
ATOM 782 C CA . LEU A 1 96 ? 1.362 0.257 16.551 1.00 96.81 96 LEU A CA 1
ATOM 783 C C . LEU A 1 96 ? 1.089 0.641 15.092 1.00 96.81 96 LEU A C 1
ATOM 785 O O . LEU A 1 96 ? 0.006 0.318 14.596 1.00 96.81 96 LEU A O 1
ATOM 789 N N . PRO A 1 97 ? 2.046 1.262 14.382 1.00 97.19 97 PRO A N 1
ATOM 790 C CA . PRO A 1 97 ? 1.940 1.458 12.940 1.00 97.19 97 PRO A CA 1
ATOM 791 C C . PRO A 1 97 ? 1.687 0.125 12.229 1.00 97.19 97 PRO A C 1
ATOM 793 O O . PRO A 1 97 ? 2.282 -0.891 12.586 1.00 97.19 97 PRO A O 1
ATOM 796 N N . ILE A 1 98 ? 0.804 0.120 11.230 1.00 96.38 98 ILE A N 1
ATOM 797 C CA . ILE A 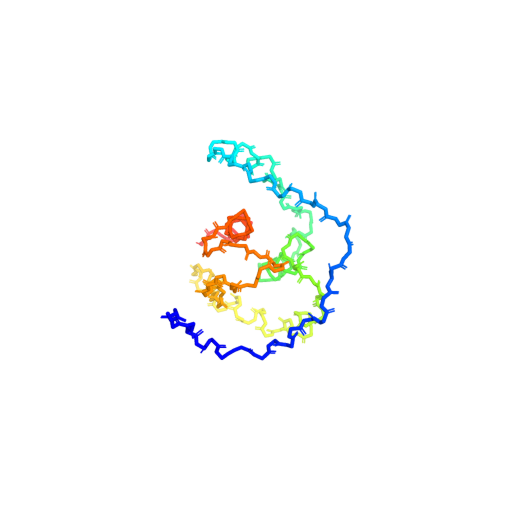1 98 ? 0.569 -1.077 10.413 1.00 96.38 98 ILE A CA 1
ATOM 798 C C . ILE A 1 98 ? 1.742 -1.236 9.447 1.00 96.38 98 ILE A C 1
ATOM 800 O O . ILE A 1 98 ? 2.003 -0.355 8.626 1.00 96.38 98 ILE A O 1
ATOM 804 N N . GLU A 1 99 ? 2.427 -2.372 9.526 1.00 95.38 99 GLU A N 1
ATOM 805 C CA . GLU A 1 99 ? 3.595 -2.665 8.697 1.00 95.38 99 GLU A CA 1
ATOM 806 C C . GLU A 1 99 ? 3.233 -3.577 7.520 1.00 95.38 99 GLU A C 1
ATOM 808 O O . GLU A 1 99 ? 2.474 -4.538 7.659 1.00 95.38 99 GLU A O 1
ATOM 813 N N . PHE A 1 100 ? 3.807 -3.290 6.349 1.00 92.88 100 PHE A N 1
ATOM 814 C CA . PHE A 1 100 ? 3.600 -4.063 5.127 1.00 92.88 100 PHE A CA 1
ATOM 815 C C . PHE A 1 100 ? 4.932 -4.583 4.591 1.00 92.88 100 PHE A C 1
ATOM 817 O O . PHE A 1 100 ? 5.899 -3.834 4.460 1.00 92.88 100 PHE A O 1
ATOM 824 N N . GLY A 1 101 ? 4.958 -5.862 4.218 1.00 91.56 101 GLY A N 1
ATOM 825 C CA . GLY A 1 101 ? 6.042 -6.443 3.434 1.00 91.56 101 GLY A CA 1
ATOM 826 C C . GLY A 1 101 ? 5.746 -6.320 1.942 1.00 91.56 101 GLY A C 1
ATOM 827 O O . GLY A 1 101 ? 4.672 -6.714 1.491 1.00 91.56 101 GLY A O 1
ATOM 828 N N . ILE A 1 102 ? 6.698 -5.802 1.165 1.00 87.75 102 ILE A N 1
ATOM 829 C CA . ILE A 1 102 ? 6.584 -5.710 -0.293 1.00 87.75 102 ILE A CA 1
ATOM 830 C C . ILE A 1 102 ? 7.704 -6.538 -0.927 1.00 87.75 102 ILE A C 1
ATOM 832 O O . ILE A 1 102 ? 8.881 -6.235 -0.760 1.00 87.75 102 ILE A O 1
ATOM 836 N N . MET A 1 103 ? 7.329 -7.564 -1.693 1.00 87.06 103 MET A N 1
ATOM 837 C CA . MET A 1 103 ? 8.251 -8.419 -2.452 1.00 87.06 103 MET A CA 1
ATOM 838 C C . MET A 1 103 ? 8.207 -8.075 -3.949 1.00 87.06 103 MET A C 1
ATOM 840 O O . MET A 1 103 ? 7.859 -8.909 -4.780 1.00 87.06 103 MET A O 1
ATOM 844 N N . THR A 1 104 ? 8.498 -6.823 -4.303 1.00 84.88 104 THR A N 1
ATOM 845 C CA . THR A 1 104 ? 8.499 -6.359 -5.703 1.00 84.88 104 THR A CA 1
ATOM 846 C C . THR A 1 104 ? 9.707 -5.470 -6.006 1.00 84.88 104 THR A C 1
ATOM 848 O O . THR A 1 104 ? 10.511 -5.198 -5.120 1.00 84.88 104 THR A O 1
ATOM 851 N N . LEU A 1 105 ? 9.824 -5.027 -7.263 1.00 84.94 105 LEU A N 1
ATOM 852 C CA . LEU A 1 105 ? 10.928 -4.232 -7.819 1.00 84.94 105 LEU A CA 1
ATOM 853 C C . LEU A 1 105 ? 12.310 -4.933 -7.844 1.00 84.94 105 LEU A C 1
ATOM 855 O O . LEU A 1 105 ? 13.306 -4.287 -7.523 1.00 84.94 105 LEU A O 1
ATOM 859 N N . PRO A 1 106 ? 12.431 -6.222 -8.233 1.00 81.75 106 PRO A N 1
ATOM 860 C CA . PRO A 1 106 ? 13.726 -6.906 -8.190 1.00 81.75 106 PRO A CA 1
ATOM 861 C C . PRO A 1 106 ? 14.721 -6.352 -9.224 1.00 81.75 106 PRO A C 1
ATOM 863 O O . PRO A 1 106 ? 15.873 -6.087 -8.898 1.00 81.75 106 PRO A O 1
ATOM 866 N N . PHE A 1 107 ? 14.284 -6.199 -10.476 1.00 79.06 107 PHE A N 1
ATOM 867 C CA . PHE A 1 107 ? 15.009 -5.602 -11.602 1.00 79.06 107 PHE A CA 1
ATOM 868 C C . PHE A 1 107 ? 14.075 -5.563 -12.822 1.00 79.06 107 PHE A C 1
ATOM 870 O O . PHE A 1 107 ? 13.087 -6.301 -12.882 1.00 79.06 107 PHE A O 1
ATOM 877 N N . LYS A 1 108 ? 14.392 -4.741 -13.827 1.00 78.62 108 LYS A N 1
ATOM 878 C CA . LYS A 1 108 ? 13.688 -4.783 -15.116 1.00 78.62 108 LYS A CA 1
ATOM 879 C C . LYS A 1 108 ? 14.147 -5.967 -15.956 1.00 78.62 108 LYS A C 1
ATOM 881 O O . LYS A 1 108 ? 15.341 -6.153 -16.171 1.00 78.62 108 LYS A O 1
ATOM 886 N N . ILE A 1 109 ? 13.192 -6.735 -16.479 1.00 77.50 109 ILE A N 1
ATOM 887 C CA . ILE A 1 109 ? 13.479 -7.814 -17.430 1.00 77.50 109 ILE A CA 1
ATOM 888 C C . ILE A 1 109 ? 13.940 -7.176 -18.751 1.00 77.50 109 ILE A C 1
ATOM 890 O O . ILE A 1 109 ? 13.162 -6.419 -19.339 1.00 77.50 109 ILE A O 1
ATOM 894 N N . PRO A 1 110 ? 15.149 -7.488 -19.255 1.00 66.75 110 PRO A N 1
ATOM 895 C CA . PRO A 1 110 ? 15.663 -6.949 -20.511 1.00 66.75 110 PRO A CA 1
ATOM 896 C C . PRO A 1 110 ? 15.019 -7.677 -21.700 1.00 66.75 110 PRO A C 1
ATOM 898 O O . PRO A 1 110 ? 15.658 -8.454 -22.402 1.00 66.75 110 PRO A O 1
ATOM 901 N N . ASN A 1 111 ? 13.716 -7.471 -21.892 1.00 73.19 111 ASN A N 1
ATOM 902 C CA . ASN A 1 111 ? 12.993 -7.933 -23.069 1.00 73.19 111 ASN A CA 1
ATOM 903 C C . ASN A 1 111 ? 12.850 -6.747 -24.038 1.00 73.19 111 ASN A C 1
ATOM 905 O O . ASN A 1 111 ? 12.097 -5.829 -23.710 1.00 73.19 111 ASN A O 1
ATOM 909 N N . PRO A 1 112 ? 13.491 -6.771 -25.223 1.00 69.62 112 PRO A N 1
ATOM 910 C CA . PRO A 1 112 ? 13.422 -5.681 -26.202 1.00 69.62 112 PRO A CA 1
ATOM 911 C C . PRO A 1 112 ? 11.999 -5.315 -26.646 1.00 69.62 112 PRO A C 1
ATOM 913 O O . PRO A 1 112 ? 11.743 -4.175 -27.011 1.00 69.62 112 PRO A O 1
ATOM 916 N N . LEU A 1 113 ? 11.046 -6.252 -26.561 1.00 70.88 113 LEU A N 1
ATOM 917 C CA . LEU A 1 113 ? 9.630 -5.999 -26.856 1.00 70.88 113 LEU A CA 1
ATOM 918 C C . LEU A 1 113 ? 8.894 -5.265 -25.722 1.00 70.88 113 LEU A C 1
ATOM 920 O O . LEU A 1 113 ? 7.763 -4.826 -25.910 1.00 70.88 113 LEU A O 1
ATOM 924 N N . LYS A 1 114 ? 9.500 -5.163 -24.533 1.00 67.44 114 LYS A N 1
ATOM 925 C CA . LYS A 1 114 ? 8.921 -4.519 -23.342 1.00 67.44 114 LYS A CA 1
ATOM 926 C C . LYS A 1 114 ? 9.680 -3.263 -22.922 1.00 67.44 114 LYS A C 1
ATOM 928 O O . LYS A 1 114 ? 9.057 -2.286 -22.527 1.00 67.44 114 LYS A O 1
ATOM 933 N N . THR A 1 115 ? 11.010 -3.294 -22.957 1.00 68.88 115 THR A N 1
ATOM 934 C CA . THR A 1 115 ? 11.874 -2.175 -22.568 1.00 68.88 115 THR A CA 1
ATOM 935 C C . THR A 1 115 ? 13.290 -2.386 -23.100 1.00 68.88 115 THR A C 1
ATOM 937 O O . THR A 1 115 ? 13.852 -3.472 -22.984 1.00 68.88 115 THR A O 1
ATOM 940 N N . GLU A 1 116 ? 13.899 -1.326 -23.629 1.00 72.62 116 GLU A N 1
ATOM 941 C CA . GLU A 1 116 ? 15.340 -1.294 -23.935 1.00 72.62 116 GLU A CA 1
ATOM 942 C C . GLU A 1 116 ? 16.178 -0.792 -22.741 1.00 72.62 116 GLU A C 1
ATOM 944 O O . GLU A 1 116 ? 17.405 -0.835 -22.765 1.00 72.62 116 GLU A O 1
ATOM 949 N N . SER A 1 117 ? 15.522 -0.309 -21.680 1.00 74.62 117 SER A N 1
ATOM 950 C CA . SER A 1 117 ? 16.160 0.249 -20.486 1.00 74.62 117 SER A CA 1
ATOM 951 C C . SER A 1 117 ? 16.154 -0.739 -19.320 1.00 74.62 117 SER A C 1
ATOM 953 O O . SER A 1 117 ? 15.136 -1.379 -19.042 1.00 74.62 117 SER A O 1
ATOM 955 N N . ILE A 1 118 ? 17.272 -0.783 -18.592 1.00 79.19 118 ILE A N 1
ATOM 956 C CA . ILE A 1 118 ? 17.420 -1.479 -17.303 1.00 79.19 118 ILE A CA 1
ATOM 957 C C . ILE A 1 118 ? 17.078 -0.585 -16.102 1.00 79.19 118 ILE A C 1
ATOM 959 O O . ILE A 1 118 ? 16.996 -1.067 -14.975 1.00 79.19 118 ILE A O 1
ATOM 963 N N . TYR A 1 119 ? 16.897 0.718 -16.330 1.00 83.50 119 TYR A N 1
ATOM 964 C CA . TYR A 1 119 ? 16.629 1.692 -15.277 1.00 83.50 119 TYR A CA 1
ATOM 965 C C . TYR A 1 119 ? 15.132 1.783 -14.966 1.00 83.50 119 TYR A C 1
ATOM 967 O O . TYR A 1 119 ? 14.324 1.692 -15.902 1.00 83.50 119 TYR A O 1
ATOM 975 N N . PRO A 1 120 ? 14.753 2.035 -13.698 1.00 82.94 120 PRO A N 1
ATOM 976 C CA . PRO A 1 120 ? 13.378 2.372 -13.341 1.00 82.94 120 PRO A CA 1
ATOM 977 C C . PRO A 1 120 ? 12.842 3.522 -14.199 1.00 82.94 120 PRO A C 1
ATOM 979 O O . PRO A 1 120 ? 13.578 4.443 -14.561 1.00 82.94 120 PRO A O 1
ATOM 982 N N . ASP A 1 121 ? 11.561 3.465 -14.532 1.00 82.81 121 ASP A N 1
ATOM 983 C CA . ASP A 1 121 ? 10.842 4.501 -15.253 1.00 82.81 121 ASP A CA 1
ATOM 984 C C . ASP A 1 121 ? 9.615 4.992 -14.471 1.00 82.81 121 ASP A C 1
ATOM 986 O O . ASP A 1 121 ? 9.522 4.900 -13.245 1.00 82.81 121 ASP A O 1
ATOM 990 N N . LEU A 1 122 ? 8.684 5.613 -15.193 1.00 81.94 122 LEU A N 1
ATOM 991 C CA . LEU A 1 122 ? 7.472 6.167 -14.620 1.00 81.94 122 LEU A CA 1
ATOM 992 C C . LEU A 1 122 ? 6.614 5.105 -13.915 1.00 81.94 122 LEU A C 1
ATOM 994 O O . LEU A 1 122 ? 5.926 5.451 -12.960 1.00 81.94 122 LEU A O 1
ATOM 998 N N . SER A 1 123 ? 6.650 3.842 -14.340 1.00 83.38 123 SER A N 1
ATOM 999 C CA . SER A 1 123 ? 5.870 2.770 -13.722 1.00 83.38 123 SER A CA 1
ATOM 1000 C C . SER A 1 123 ? 6.298 2.512 -12.276 1.00 83.38 123 SER A C 1
ATOM 1002 O O . SER A 1 123 ? 5.443 2.499 -11.390 1.00 83.38 123 SER A O 1
ATOM 1004 N N . GLU A 1 124 ? 7.602 2.429 -11.995 1.00 87.50 124 GLU A N 1
ATOM 1005 C CA . GLU A 1 124 ? 8.105 2.282 -10.627 1.00 87.50 124 GLU A CA 1
ATOM 1006 C C . GLU A 1 124 ? 7.826 3.528 -9.776 1.00 87.50 124 GLU A C 1
ATOM 1008 O O . GLU A 1 124 ? 7.444 3.414 -8.611 1.00 87.50 124 GLU A O 1
ATOM 1013 N N . VAL A 1 125 ? 7.943 4.727 -10.358 1.00 86.50 125 VAL A N 1
ATOM 1014 C CA . VAL A 1 125 ? 7.604 5.977 -9.656 1.00 86.50 125 VAL A CA 1
ATOM 1015 C C . VAL A 1 125 ? 6.119 6.018 -9.285 1.00 86.50 125 VAL A C 1
ATOM 1017 O O . VAL A 1 125 ? 5.772 6.408 -8.170 1.00 86.50 125 VAL A O 1
ATOM 1020 N N . LEU A 1 126 ? 5.236 5.605 -10.196 1.00 85.69 126 LEU A N 1
ATOM 1021 C CA . LEU A 1 126 ? 3.796 5.547 -9.948 1.00 85.69 126 LEU A CA 1
ATOM 1022 C C . LEU A 1 126 ? 3.445 4.484 -8.908 1.00 85.69 126 LEU A C 1
ATOM 1024 O O . LEU A 1 126 ? 2.614 4.754 -8.044 1.00 85.69 126 LEU A O 1
ATOM 1028 N N . PHE A 1 127 ? 4.104 3.323 -8.938 1.00 88.56 127 PHE A N 1
ATOM 1029 C CA . PHE A 1 127 ? 3.939 2.291 -7.915 1.00 88.56 127 PHE A CA 1
ATOM 1030 C C . PHE A 1 127 ? 4.293 2.826 -6.522 1.00 88.56 127 PHE A C 1
ATOM 1032 O O . PHE A 1 127 ? 3.472 2.758 -5.610 1.00 88.56 127 PHE A O 1
ATOM 1039 N N . LEU A 1 128 ? 5.471 3.439 -6.361 1.00 89.88 128 LEU A N 1
ATOM 1040 C CA . LEU A 1 128 ? 5.885 4.023 -5.080 1.00 89.88 128 LEU A CA 1
ATOM 1041 C C . LEU A 1 128 ? 4.935 5.137 -4.628 1.00 89.88 128 LEU A C 1
ATOM 1043 O O . LEU A 1 128 ? 4.600 5.231 -3.448 1.00 89.88 128 LEU A O 1
ATOM 1047 N N . LYS A 1 129 ? 4.446 5.953 -5.568 1.00 87.31 129 LYS A N 1
ATOM 1048 C CA . LYS A 1 129 ? 3.452 6.984 -5.263 1.00 87.31 129 LYS A CA 1
ATOM 1049 C C . LYS A 1 129 ? 2.123 6.383 -4.806 1.00 87.31 129 LYS A C 1
ATOM 1051 O O . LYS A 1 129 ? 1.481 6.940 -3.921 1.00 87.31 129 LYS A O 1
ATOM 1056 N N . GLN A 1 130 ? 1.709 5.259 -5.382 1.00 87.38 130 GLN A N 1
ATOM 1057 C CA . GLN A 1 130 ? 0.501 4.550 -4.975 1.00 87.38 130 GLN A CA 1
ATOM 1058 C C . GLN A 1 130 ? 0.643 3.963 -3.565 1.00 87.38 130 GLN A C 1
ATOM 1060 O O . GLN A 1 130 ? -0.286 4.076 -2.767 1.00 87.38 130 GLN A O 1
ATOM 1065 N N . VAL A 1 131 ? 1.819 3.422 -3.228 1.00 90.69 131 VAL A N 1
ATOM 1066 C CA . VAL A 1 131 ? 2.136 2.966 -1.864 1.00 90.69 131 VAL A CA 1
ATOM 1067 C C . VAL A 1 131 ? 2.071 4.132 -0.872 1.00 90.69 131 VAL A C 1
ATOM 1069 O O . VAL A 1 131 ? 1.416 4.014 0.158 1.00 90.69 131 VAL A O 1
ATOM 1072 N N . GLU A 1 132 ? 2.666 5.285 -1.191 1.00 90.56 132 GLU A N 1
ATOM 1073 C CA . GLU A 1 132 ? 2.567 6.489 -0.348 1.00 90.56 132 GLU A CA 1
ATOM 1074 C C . GLU A 1 132 ? 1.111 6.954 -0.173 1.00 90.56 132 GLU A C 1
ATOM 1076 O O . GLU A 1 132 ? 0.690 7.323 0.921 1.00 90.56 132 GLU A O 1
ATOM 1081 N N . ARG A 1 133 ? 0.304 6.925 -1.239 1.00 88.75 133 ARG A N 1
ATOM 1082 C CA . ARG A 1 133 ? -1.119 7.281 -1.146 1.00 88.75 133 ARG A CA 1
ATOM 1083 C C . ARG A 1 133 ? -1.874 6.354 -0.204 1.00 88.75 133 ARG A C 1
ATOM 1085 O O . ARG A 1 133 ? -2.688 6.841 0.576 1.00 88.75 133 ARG A O 1
ATOM 1092 N N . LEU A 1 134 ? -1.593 5.054 -0.259 1.00 90.19 134 LEU A N 1
ATOM 1093 C CA . LEU A 1 134 ? -2.216 4.077 0.626 1.00 90.19 134 LEU A CA 1
ATOM 1094 C C . LEU A 1 134 ? -1.860 4.355 2.088 1.00 90.19 134 LEU A C 1
ATOM 1096 O O . LEU A 1 134 ? -2.748 4.386 2.937 1.00 90.19 134 LEU A O 1
ATOM 1100 N N . THR A 1 135 ? -0.586 4.611 2.392 1.00 91.56 135 THR A N 1
ATOM 1101 C CA . THR A 1 135 ? -0.165 4.884 3.774 1.00 91.56 135 THR A CA 1
ATOM 1102 C C . THR A 1 135 ? -0.757 6.189 4.302 1.00 91.56 135 THR A C 1
ATOM 1104 O O . THR A 1 135 ? -1.226 6.234 5.438 1.00 91.56 135 THR A O 1
ATOM 1107 N N . LEU A 1 136 ? -0.829 7.237 3.476 1.00 90.06 136 LEU A N 1
ATOM 1108 C CA . LEU A 1 136 ? -1.497 8.490 3.839 1.00 90.06 136 LEU A CA 1
ATOM 1109 C C . LEU A 1 136 ? -3.002 8.305 4.065 1.00 90.06 136 LEU A C 1
ATOM 1111 O O . LEU A 1 136 ? -3.552 8.901 4.988 1.00 90.06 136 LEU A O 1
ATOM 1115 N N . ALA A 1 137 ? -3.659 7.477 3.256 1.00 88.12 137 ALA A N 1
ATOM 1116 C CA . ALA A 1 137 ? -5.068 7.147 3.424 1.00 88.12 137 ALA A CA 1
ATOM 1117 C C . ALA A 1 137 ? -5.328 6.370 4.720 1.00 88.12 137 ALA A C 1
ATOM 1119 O O . ALA A 1 137 ? -6.225 6.729 5.481 1.00 88.12 137 ALA A O 1
ATOM 1120 N N . ILE A 1 138 ? -4.504 5.360 5.021 1.00 91.00 138 ILE A N 1
ATOM 1121 C CA . ILE A 1 138 ? -4.563 4.645 6.302 1.00 91.00 138 ILE A CA 1
ATOM 1122 C C . ILE A 1 138 ? -4.372 5.639 7.448 1.00 91.00 138 ILE A C 1
ATOM 1124 O O . ILE A 1 138 ? -5.160 5.619 8.387 1.00 91.00 138 ILE A O 1
ATOM 1128 N N . ARG A 1 139 ? -3.422 6.577 7.331 1.00 90.69 139 ARG A N 1
ATOM 1129 C CA . ARG A 1 139 ? -3.137 7.589 8.359 1.00 90.69 139 ARG A CA 1
ATOM 1130 C C . ARG A 1 139 ? -4.312 8.523 8.673 1.00 90.69 139 ARG A C 1
ATOM 1132 O O . ARG A 1 139 ? -4.410 9.043 9.784 1.00 90.69 139 ARG A O 1
ATOM 1139 N N . GLN A 1 140 ? -5.212 8.747 7.715 1.00 88.25 140 GLN A N 1
ATOM 1140 C CA . GLN A 1 140 ? -6.444 9.513 7.943 1.00 88.25 140 GLN A CA 1
ATOM 1141 C C . GLN A 1 140 ? -7.455 8.750 8.814 1.00 88.25 140 GLN A C 1
ATOM 1143 O O . GLN A 1 140 ? -8.273 9.371 9.489 1.00 88.25 140 GLN A O 1
ATOM 1148 N N . ILE A 1 141 ? -7.392 7.417 8.810 1.00 88.94 141 ILE A N 1
ATOM 1149 C CA . ILE A 1 141 ? -8.284 6.521 9.556 1.00 88.94 141 ILE A CA 1
ATOM 1150 C C . ILE A 1 141 ? -7.647 6.106 10.892 1.00 88.94 141 ILE A C 1
ATOM 1152 O O . ILE A 1 141 ? -8.329 6.017 11.912 1.00 88.94 141 ILE A O 1
ATOM 1156 N N . TYR A 1 142 ? -6.341 5.852 10.879 1.00 90.94 142 TYR A N 1
ATOM 1157 C CA . TYR A 1 142 ? -5.548 5.298 11.964 1.00 90.94 142 TYR A CA 1
ATOM 1158 C C . TYR A 1 142 ? -4.245 6.086 12.097 1.00 90.94 142 TYR A C 1
ATOM 1160 O O . TYR A 1 142 ? -3.410 6.068 11.205 1.00 90.94 142 TYR A O 1
ATOM 1168 N N . LYS A 1 143 ? -4.103 6.836 13.192 1.00 90.69 143 LYS A N 1
ATOM 1169 C CA . LYS A 1 143 ? -3.056 7.857 13.335 1.00 90.69 143 LYS A CA 1
ATOM 1170 C C . LYS A 1 143 ? -1.611 7.322 13.434 1.00 90.69 143 LYS A C 1
ATOM 1172 O O . LYS A 1 143 ? -0.756 8.017 12.876 1.00 90.69 143 LYS A O 1
ATOM 1177 N N . PRO A 1 144 ? -1.320 6.240 14.190 1.00 93.00 144 PRO A N 1
ATOM 1178 C CA . PRO A 1 144 ? 0.022 5.650 14.254 1.00 93.00 144 PRO A CA 1
ATOM 1179 C C . PRO A 1 144 ? 0.535 5.223 12.878 1.00 93.00 144 PRO A C 1
ATOM 1181 O O . PRO A 1 144 ? 1.694 5.580 12.573 1.00 93.00 144 PRO A O 1
#

Foldseek 3Di:
DDDDPPDPDPDDDDDDPPDDDPPPPDDDDDDVVVVVVVLVVPLDDDPCPVQPPDDLLVSLLCLCQDPLNDDDDCVVSVVCVVVSSVLSCVQVVVLHQRDDDDPDDPWDDCDPVVDVDRDDDVVVVVVVSSVVSSSVVSCVSRVD

Sequence (144 aa):
MSNKASYIYGFKDFETLESNSKTKIIYKSISFDKVKKLLAKTCTYVNSELLHKEILNNKVFLLLISSEFLSGAGEFALDHKDYWLKQIDYFTSKNLPIEFGIMTLPFKIPNPLKTESIYPDLSEVLFLKQVERLTLAIRQIYKP

pLDDT: mean 76.57, std 17.56, range [37.22, 97.25]

Radius of gyration: 21.31 Å; chains: 1; bounding box: 54×38×63 Å

Secondary structure (DSSP, 8-state):
--------------S---SS-----------HHHHHHHHHHH-----GGGGSSS-HHHHHHHHHTSTTT--S--HHHHHTHHHHHHHHHHHHTTTPPPP------------TTT-S--S--HHHHHHHHHHHHHHHHHHHH---